Protein AF-A0A2T5I3X8-F1 (afdb_monomer_lite)

Secondary structure (DSSP, 8-state):
--SEEEE--GGGGPPPTT-SS-HHHHHHHHHHHHHHHHHS-GGG--EEE-----SS----HHHHHHHHH-SEEEE---HHHHT---

Organism: NCBI:txid42354

Foldseek 3Di:
DAQEEEADFPVQFDDDPPDPTRPVVVVVVVVLVVVCVVVVHSVVGHYDYPPPPPDPDPCDVVNVVVVVVYNYYHYDDDPSRVPDPD

InterPro domains:
  IPR035897 Toll/interleukin-1 receptor homology (TIR) domain superfamily [G3DSA:3.40.50.10140] (1-86)
  IPR035897 Toll/interleukin-1 receptor homology (TIR) domain superfamily [SSF52200] (2-86)

Sequence (86 aa):
MPDIFISYAHVDNKPFSGLEKGWITHFVTNLQLMINSKIGRAEDYSLWQDFRLQGNTAITPEIETQVKAVQVLLVFLSPGWIASDW

Structure (mmCIF, N/CA/C/O backbone):
data_AF-A0A2T5I3X8-F1
#
_entry.id   AF-A0A2T5I3X8-F1
#
loop_
_atom_site.group_PDB
_atom_site.id
_atom_site.type_symbol
_atom_site.label_atom_id
_atom_site.label_alt_id
_atom_site.label_comp_id
_atom_site.label_asym_id
_atom_site.label_entity_id
_atom_site.label_seq_id
_atom_site.pdbx_PDB_ins_code
_atom_site.Cartn_x
_atom_site.Cartn_y
_atom_site.Cartn_z
_atom_site.occupancy
_atom_site.B_iso_or_equiv
_atom_site.auth_seq_id
_atom_site.auth_comp_id
_atom_site.auth_asym_id
_atom_site.auth_atom_id
_atom_site.pdbx_PDB_model_num
ATOM 1 N N . MET A 1 1 ? -3.877 3.373 15.589 1.00 59.81 1 MET A N 1
ATOM 2 C CA . MET A 1 1 ? -3.727 1.981 15.108 1.00 59.81 1 MET A CA 1
ATOM 3 C C . MET A 1 1 ? -4.227 1.967 13.677 1.00 59.81 1 MET A C 1
ATOM 5 O O . MET A 1 1 ? -5.231 2.632 13.478 1.00 59.81 1 MET A O 1
ATOM 9 N N . PRO A 1 2 ? -3.527 1.336 12.717 1.00 67.88 2 PRO A N 1
ATOM 10 C CA . PRO A 1 2 ? -3.923 1.364 11.311 1.00 67.88 2 PRO A CA 1
ATOM 11 C C . PRO A 1 2 ? -5.284 0.691 11.100 1.00 67.88 2 PRO A C 1
ATOM 13 O O . PRO A 1 2 ? -5.489 -0.426 11.563 1.00 67.88 2 PRO A O 1
ATOM 16 N N . ASP A 1 3 ? -6.191 1.346 10.383 1.00 83.69 3 ASP A N 1
ATOM 17 C CA . ASP A 1 3 ? -7.493 0.7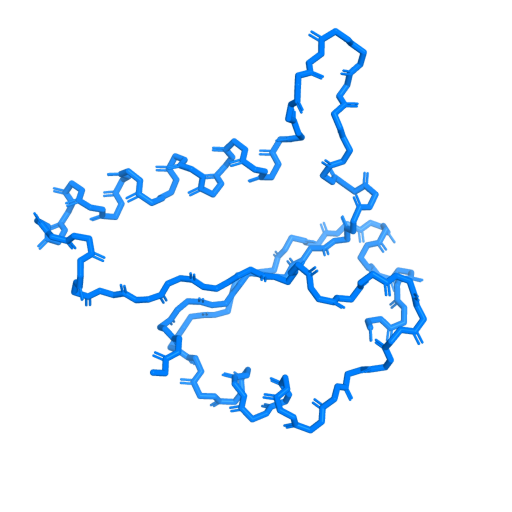80 10.013 1.00 83.69 3 ASP A CA 1
ATOM 18 C C . ASP A 1 3 ? -7.361 -0.153 8.809 1.00 83.69 3 ASP A C 1
ATOM 20 O O . ASP A 1 3 ? -8.015 -1.193 8.743 1.00 83.69 3 ASP A O 1
ATOM 24 N N . ILE A 1 4 ? -6.475 0.204 7.875 1.00 89.12 4 ILE A N 1
ATOM 25 C CA . ILE A 1 4 ? -6.210 -0.544 6.648 1.00 89.12 4 ILE A CA 1
ATOM 26 C C . ILE A 1 4 ? -4.715 -0.847 6.559 1.00 89.12 4 ILE A C 1
ATOM 28 O O . ILE A 1 4 ? -3.891 0.071 6.615 1.00 89.12 4 ILE A O 1
ATOM 32 N N . PHE A 1 5 ? -4.370 -2.118 6.357 1.00 88.69 5 PHE A N 1
ATOM 33 C CA . PHE A 1 5 ? -3.021 -2.546 5.994 1.00 88.69 5 PHE A CA 1
ATOM 34 C C . PHE A 1 5 ? -2.987 -3.117 4.577 1.00 88.69 5 PHE A C 1
ATOM 36 O O . PHE A 1 5 ? -3.832 -3.936 4.213 1.00 88.69 5 PHE A O 1
ATOM 43 N N . ILE A 1 6 ? -2.005 -2.684 3.783 1.00 89.62 6 ILE A N 1
ATOM 44 C CA . ILE A 1 6 ? -1.802 -3.130 2.402 1.00 89.62 6 ILE A CA 1
ATOM 45 C C . ILE A 1 6 ? -0.480 -3.892 2.280 1.00 89.62 6 ILE A C 1
ATOM 47 O O . ILE A 1 6 ? 0.586 -3.307 2.486 1.00 89.62 6 ILE A O 1
ATOM 51 N N . SER A 1 7 ? -0.561 -5.163 1.876 1.00 86.94 7 SER A N 1
ATOM 52 C CA . SER A 1 7 ? 0.583 -6.050 1.628 1.00 86.94 7 SER A CA 1
ATOM 53 C C . SER A 1 7 ? 0.752 -6.331 0.132 1.00 86.94 7 SER A C 1
ATOM 55 O O . SER A 1 7 ? -0.215 -6.638 -0.570 1.00 86.94 7 SER A O 1
ATOM 57 N N . TYR A 1 8 ? 1.985 -6.205 -0.360 1.00 88.94 8 TYR A N 1
ATOM 58 C CA . TYR A 1 8 ? 2.363 -6.450 -1.752 1.00 88.94 8 TYR A CA 1
ATOM 59 C C . TYR A 1 8 ? 3.859 -6.745 -1.875 1.00 88.94 8 TYR A C 1
ATOM 61 O O . TYR A 1 8 ? 4.637 -6.356 -1.009 1.00 88.94 8 TYR A O 1
ATOM 69 N N . ALA A 1 9 ? 4.283 -7.382 -2.969 1.00 87.00 9 ALA A N 1
ATOM 70 C CA . ALA A 1 9 ? 5.707 -7.578 -3.215 1.00 87.00 9 ALA A CA 1
ATOM 71 C C . ALA A 1 9 ? 6.347 -6.322 -3.804 1.00 87.00 9 ALA A C 1
ATOM 73 O O . ALA A 1 9 ? 5.852 -5.750 -4.776 1.00 87.00 9 ALA A O 1
ATOM 74 N N . HIS A 1 10 ? 7.515 -5.929 -3.294 1.00 85.56 10 HIS A N 1
ATOM 75 C CA . HIS A 1 10 ? 8.222 -4.741 -3.782 1.00 85.56 10 HIS A CA 1
ATOM 76 C C . HIS A 1 10 ? 8.496 -4.758 -5.291 1.00 85.56 10 HIS A C 1
ATOM 78 O O . HIS A 1 10 ? 8.483 -3.705 -5.930 1.00 85.56 10 HIS A O 1
ATOM 84 N N . VAL A 1 11 ? 8.722 -5.941 -5.874 1.00 87.88 11 VAL A N 1
ATOM 85 C CA . VAL A 1 11 ? 8.930 -6.089 -7.321 1.00 87.88 11 VAL A CA 1
ATOM 86 C C . VAL A 1 11 ? 7.708 -5.657 -8.133 1.00 87.88 11 VAL A C 1
ATOM 88 O O . VAL A 1 11 ? 7.883 -5.098 -9.214 1.00 87.88 11 VAL A O 1
ATOM 91 N N . ASP A 1 12 ? 6.500 -5.817 -7.588 1.00 89.94 12 ASP A N 1
ATOM 92 C CA . ASP A 1 12 ? 5.258 -5.459 -8.271 1.00 89.94 12 ASP A CA 1
ATOM 93 C C . ASP A 1 12 ? 5.051 -3.945 -8.321 1.00 89.94 12 ASP A C 1
ATOM 95 O O . ASP A 1 12 ? 4.411 -3.449 -9.240 1.00 89.94 12 ASP A O 1
ATOM 99 N N . ASN A 1 13 ? 5.611 -3.185 -7.374 1.00 91.94 13 ASN A N 1
ATOM 100 C CA . ASN A 1 13 ? 5.494 -1.725 -7.348 1.00 91.94 13 ASN A CA 1
ATOM 101 C C . ASN A 1 13 ? 6.684 -1.003 -8.003 1.00 91.94 13 ASN A C 1
ATOM 103 O O . ASN A 1 13 ? 6.864 0.202 -7.811 1.00 91.94 13 ASN A O 1
ATOM 107 N N . LYS A 1 14 ? 7.521 -1.708 -8.773 1.00 92.06 14 LYS A N 1
ATOM 108 C CA . LYS A 1 14 ? 8.563 -1.045 -9.563 1.00 92.06 14 LYS A CA 1
ATOM 109 C C . LYS A 1 14 ? 7.918 -0.227 -10.691 1.00 92.06 14 LYS A C 1
ATOM 111 O O . LYS A 1 14 ? 6.999 -0.720 -11.347 1.00 92.06 14 LYS A O 1
ATOM 116 N N . PRO A 1 15 ? 8.367 1.017 -10.933 1.00 94.12 15 PRO A N 1
ATOM 117 C CA . PRO A 1 15 ? 7.865 1.801 -12.051 1.00 94.12 15 PRO A CA 1
ATOM 118 C C . PRO A 1 15 ? 8.262 1.160 -13.384 1.00 94.12 15 PRO A C 1
ATOM 120 O O . PRO A 1 15 ? 9.375 0.651 -13.541 1.00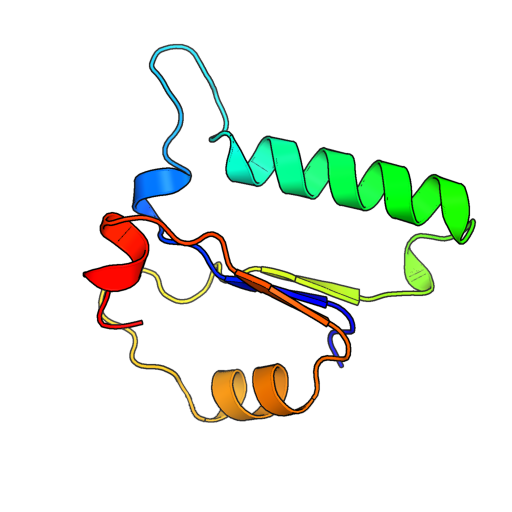 94.12 15 PRO A O 1
ATOM 123 N N . PHE A 1 16 ? 7.359 1.218 -14.363 1.00 91.75 16 PHE A N 1
ATOM 124 C CA . PHE A 1 16 ? 7.705 0.918 -15.751 1.00 91.75 16 PHE A CA 1
ATOM 125 C C . PHE A 1 16 ? 8.607 2.018 -16.328 1.00 91.75 16 PHE A C 1
ATOM 127 O O . PHE A 1 16 ? 8.662 3.132 -15.806 1.00 91.75 16 PHE A O 1
ATOM 134 N N . SER A 1 17 ? 9.311 1.713 -17.422 1.00 95.06 17 SER A N 1
ATOM 135 C CA . SER A 1 17 ? 10.180 2.688 -18.091 1.00 95.06 17 SER A CA 1
ATOM 136 C C . SER A 1 17 ? 9.408 3.964 -18.442 1.00 95.06 17 SER A C 1
ATOM 138 O O . SER A 1 17 ? 8.327 3.900 -19.025 1.00 95.06 17 SER A O 1
ATOM 140 N N . GLY A 1 18 ? 9.960 5.116 -18.057 1.00 94.19 18 GLY A N 1
ATOM 141 C CA . GLY A 1 18 ? 9.338 6.424 -18.265 1.00 94.19 18 GLY A CA 1
ATOM 142 C C . GLY A 1 18 ? 8.273 6.818 -17.235 1.00 94.19 18 GLY A C 1
ATOM 143 O O . GLY A 1 18 ? 7.733 7.915 -17.346 1.00 94.19 18 GLY A O 1
ATOM 144 N N . LEU A 1 19 ? 7.978 5.980 -16.234 1.00 93.75 19 LEU A N 1
ATOM 145 C CA . LEU A 1 19 ? 7.086 6.323 -15.123 1.00 93.75 19 LEU A CA 1
ATOM 146 C C . LEU A 1 19 ? 7.878 6.614 -13.845 1.00 93.75 19 LEU A C 1
ATOM 148 O O . LEU A 1 19 ? 8.900 5.991 -13.573 1.00 93.75 19 LEU A O 1
ATOM 152 N N . GLU A 1 20 ? 7.375 7.536 -13.025 1.00 92.56 20 GLU A N 1
ATOM 153 C CA . GLU A 1 20 ? 7.988 7.869 -11.729 1.00 92.56 20 GLU A CA 1
ATOM 154 C C . GLU A 1 20 ? 7.574 6.907 -10.608 1.00 92.56 20 GLU A C 1
ATOM 156 O O . GLU A 1 20 ? 8.306 6.716 -9.638 1.00 92.56 20 GLU A O 1
ATOM 161 N N . LYS A 1 21 ? 6.380 6.313 -10.712 1.00 92.12 21 LYS A N 1
ATOM 162 C CA . LYS A 1 21 ? 5.762 5.495 -9.662 1.00 92.12 21 LYS A CA 1
ATOM 163 C C . LYS A 1 21 ? 5.258 4.171 -10.229 1.00 92.12 21 LYS A C 1
ATOM 165 O O . LYS A 1 21 ? 4.828 4.094 -11.378 1.00 92.12 21 LYS A O 1
ATOM 170 N N . GLY A 1 22 ? 5.311 3.124 -9.408 1.00 93.50 22 GLY A N 1
ATOM 171 C CA . GLY A 1 22 ? 4.683 1.842 -9.717 1.00 93.50 22 GLY A CA 1
ATOM 172 C C . GLY A 1 22 ? 3.162 1.888 -9.601 1.00 93.50 22 GLY A C 1
ATOM 173 O O . GLY A 1 22 ? 2.575 2.796 -9.001 1.00 93.50 22 GLY A O 1
ATOM 174 N N . TRP A 1 23 ? 2.509 0.885 -10.186 1.00 94.00 23 TRP A N 1
ATOM 175 C CA . TRP A 1 23 ? 1.049 0.835 -10.269 1.00 94.00 23 TRP A CA 1
ATOM 176 C C . TRP A 1 23 ? 0.377 0.704 -8.896 1.00 94.00 23 TRP A C 1
ATOM 178 O O . TRP A 1 23 ? -0.715 1.237 -8.717 1.00 94.00 23 TRP A O 1
ATOM 188 N N . ILE A 1 24 ? 1.027 0.068 -7.913 1.00 92.94 24 ILE A N 1
ATOM 189 C CA . ILE A 1 24 ? 0.481 -0.061 -6.553 1.00 92.94 24 ILE A CA 1
ATOM 190 C C . ILE A 1 24 ? 0.446 1.307 -5.882 1.00 92.94 24 ILE A C 1
ATOM 192 O O . ILE A 1 24 ? -0.574 1.678 -5.311 1.00 92.94 24 ILE A O 1
ATOM 196 N N . THR A 1 25 ? 1.497 2.118 -6.028 1.00 92.81 25 THR A N 1
ATOM 197 C CA . THR A 1 25 ? 1.481 3.503 -5.534 1.00 92.81 25 THR A CA 1
ATOM 198 C C . THR A 1 25 ? 0.322 4.299 -6.142 1.00 92.81 25 THR A C 1
ATOM 200 O O . THR A 1 25 ? -0.376 5.022 -5.425 1.00 92.81 25 THR A O 1
ATOM 203 N N . HIS A 1 26 ? 0.072 4.150 -7.449 1.00 94.06 26 HIS A N 1
ATOM 204 C CA . HIS A 1 26 ? -1.077 4.781 -8.106 1.00 94.06 26 HIS A CA 1
ATOM 205 C C . HIS A 1 26 ? -2.413 4.260 -7.565 1.00 94.06 26 HIS A C 1
ATOM 207 O O . HIS A 1 26 ? -3.298 5.056 -7.253 1.00 94.06 26 HIS A O 1
ATOM 213 N N . PHE A 1 27 ? -2.547 2.943 -7.402 1.00 94.88 27 PHE A N 1
ATOM 214 C CA . PHE A 1 27 ? -3.740 2.325 -6.840 1.00 94.88 27 PHE A CA 1
ATOM 215 C C . PHE A 1 27 ? -4.035 2.854 -5.436 1.00 94.88 27 PHE A C 1
ATOM 217 O O . PHE A 1 27 ? -5.153 3.293 -5.183 1.00 94.88 27 PHE A O 1
ATOM 224 N N . VAL A 1 28 ? -3.048 2.858 -4.534 1.00 92.38 28 VAL A N 1
ATOM 225 C CA . VAL A 1 28 ? -3.270 3.289 -3.148 1.00 92.38 28 VAL A CA 1
ATOM 226 C C . VAL A 1 28 ? -3.613 4.773 -3.082 1.00 92.38 28 VAL A C 1
ATOM 228 O O . VAL A 1 28 ? -4.515 5.151 -2.340 1.00 92.38 28 VAL A O 1
ATOM 231 N N . THR A 1 29 ? -2.975 5.599 -3.915 1.00 92.31 29 THR A N 1
ATOM 232 C CA . THR A 1 29 ? -3.328 7.022 -4.035 1.00 92.31 29 THR A CA 1
ATOM 233 C C . THR A 1 29 ? -4.799 7.185 -4.430 1.00 92.31 29 THR A C 1
ATOM 235 O O . THR A 1 29 ? -5.540 7.934 -3.797 1.00 92.31 29 THR A O 1
ATOM 238 N N . ASN A 1 30 ? -5.255 6.441 -5.441 1.00 94.38 30 ASN A N 1
ATOM 239 C CA . ASN A 1 30 ? -6.643 6.500 -5.895 1.00 94.38 30 ASN A CA 1
ATOM 240 C C . ASN A 1 30 ? -7.617 5.949 -4.847 1.00 94.38 30 ASN A C 1
ATOM 242 O O . ASN A 1 30 ? -8.683 6.526 -4.638 1.00 94.38 30 ASN A O 1
ATOM 246 N N . LEU A 1 31 ? -7.249 4.865 -4.162 1.00 92.62 31 LEU A N 1
ATOM 247 C CA . LEU A 1 31 ? -8.033 4.295 -3.073 1.00 92.62 31 LEU A CA 1
ATOM 248 C C . LEU A 1 31 ? -8.223 5.316 -1.947 1.00 92.62 31 LEU A C 1
ATOM 250 O O . LEU A 1 31 ? -9.351 5.513 -1.506 1.00 92.62 31 LEU A O 1
ATOM 254 N N . GLN A 1 32 ? -7.157 6.004 -1.532 1.00 90.56 32 GLN A N 1
ATOM 255 C CA . GLN A 1 32 ? -7.235 7.054 -0.517 1.00 90.56 32 GLN A CA 1
ATOM 256 C C . GLN A 1 32 ? -8.174 8.181 -0.950 1.00 90.56 32 GLN A C 1
ATOM 258 O O . GLN A 1 32 ? -9.050 8.572 -0.186 1.00 90.56 32 GLN A O 1
ATOM 263 N N . LEU A 1 33 ? -8.058 8.660 -2.192 1.00 91.62 33 LEU A N 1
ATOM 264 C CA . LEU A 1 33 ? -8.957 9.688 -2.726 1.00 91.62 33 LEU A CA 1
ATOM 265 C C . LEU A 1 33 ? -10.424 9.230 -2.727 1.00 91.62 33 LEU A C 1
ATOM 267 O O . LEU A 1 33 ? -11.310 9.991 -2.335 1.00 91.62 33 LEU A O 1
ATOM 271 N N . MET A 1 34 ? -10.688 7.979 -3.115 1.00 92.06 34 MET A N 1
ATOM 272 C CA . MET A 1 34 ? -12.039 7.417 -3.084 1.00 92.06 34 MET A CA 1
ATOM 273 C C . MET A 1 34 ? -12.580 7.295 -1.660 1.00 92.06 34 MET A C 1
ATOM 275 O O . MET A 1 34 ? -13.724 7.682 -1.419 1.00 92.06 34 MET A O 1
ATOM 279 N N . ILE A 1 35 ? -11.783 6.782 -0.721 1.00 90.56 35 ILE A N 1
ATOM 280 C CA . ILE A 1 35 ? -12.170 6.677 0.689 1.00 90.56 35 ILE A CA 1
ATOM 281 C C . ILE A 1 35 ? -12.496 8.071 1.224 1.00 90.56 35 ILE A C 1
ATOM 283 O O . ILE A 1 35 ? -13.612 8.276 1.694 1.00 90.56 35 ILE A O 1
ATOM 287 N N . ASN A 1 36 ? -11.597 9.043 1.037 1.00 88.94 36 ASN A N 1
ATOM 288 C CA . ASN A 1 36 ? -11.782 10.427 1.478 1.00 88.94 36 ASN A CA 1
ATOM 289 C C . ASN A 1 36 ? -13.093 11.026 0.950 1.00 88.94 36 ASN A C 1
ATOM 291 O O . ASN A 1 36 ? -13.806 11.691 1.693 1.00 88.94 36 ASN A O 1
ATOM 295 N N . SER A 1 37 ? -13.454 10.751 -0.309 1.00 88.12 37 SER A N 1
ATOM 296 C CA . SER A 1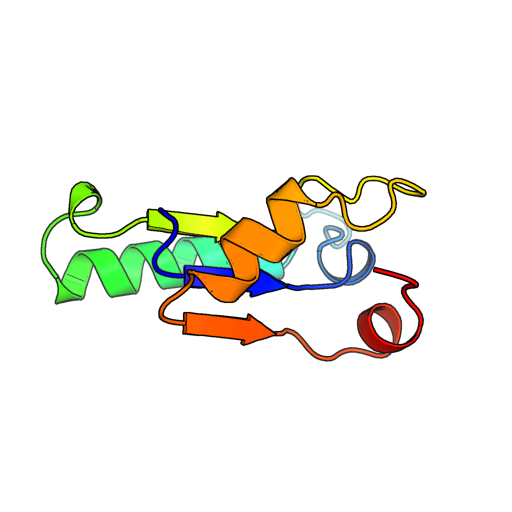 37 ? -14.716 11.234 -0.887 1.00 88.12 37 SER A CA 1
ATOM 297 C C . SER A 1 37 ? -15.970 10.626 -0.241 1.00 88.12 37 SER A C 1
ATOM 299 O O . SER A 1 37 ? -17.035 11.236 -0.279 1.00 88.12 37 SER A O 1
ATOM 301 N N . LYS A 1 38 ? -15.859 9.424 0.343 1.00 89.50 38 LYS A N 1
ATOM 302 C CA . LYS A 1 38 ? -16.975 8.682 0.948 1.00 89.50 38 LYS A CA 1
ATOM 303 C C . LYS A 1 38 ? -17.157 8.972 2.434 1.00 89.50 38 LYS A C 1
ATOM 305 O O . LYS A 1 38 ? -18.295 9.061 2.879 1.00 89.50 38 LYS A O 1
ATOM 310 N N . ILE A 1 39 ? -16.065 9.088 3.185 1.00 85.75 39 ILE A N 1
ATOM 311 C CA . ILE A 1 39 ? -16.100 9.347 4.637 1.00 85.75 39 ILE A CA 1
ATOM 312 C C . ILE A 1 39 ? -15.971 10.840 4.970 1.00 85.75 39 ILE A C 1
ATOM 314 O O . ILE A 1 39 ? -16.281 11.256 6.076 1.00 85.75 39 ILE A O 1
ATOM 318 N N . GLY A 1 40 ? -15.561 11.664 4.001 1.00 74.25 40 GLY A N 1
ATOM 319 C CA . GLY A 1 40 ? -15.523 13.123 4.099 1.00 74.25 40 GLY A CA 1
ATOM 320 C C . GLY A 1 40 ? -14.207 13.704 4.622 1.00 74.25 40 GLY A C 1
ATOM 321 O O . GLY A 1 40 ? -13.893 14.846 4.285 1.00 74.25 40 GLY A O 1
ATOM 322 N N . ARG A 1 41 ? -13.420 12.951 5.401 1.00 76.00 41 ARG A N 1
ATOM 323 C CA . ARG A 1 41 ? -12.173 13.424 6.025 1.00 76.00 41 ARG A CA 1
ATOM 324 C C . ARG A 1 41 ? -11.070 12.372 5.980 1.00 76.00 41 ARG A C 1
ATOM 326 O O . ARG A 1 41 ? -11.314 11.190 6.192 1.00 76.00 41 ARG A O 1
ATOM 333 N N . ALA A 1 42 ? -9.847 12.809 5.686 1.00 71.69 42 ALA A N 1
ATOM 334 C CA . ALA A 1 42 ? -8.691 11.918 5.576 1.00 71.69 42 ALA A CA 1
ATOM 335 C C . ALA A 1 42 ? -8.163 11.476 6.952 1.00 71.69 42 ALA A C 1
ATOM 337 O O . ALA A 1 42 ? -7.475 10.469 7.052 1.00 71.69 42 ALA A O 1
ATOM 338 N N . GLU A 1 43 ? -8.490 12.232 7.999 1.00 76.38 43 GLU A N 1
ATOM 339 C CA . GLU A 1 43 ? -8.127 11.983 9.393 1.00 76.38 43 GLU A CA 1
ATOM 340 C C . GLU A 1 43 ? -8.995 10.925 10.095 1.00 76.38 43 GLU A C 1
ATOM 342 O O . GLU A 1 43 ? -8.618 10.449 11.164 1.00 76.38 43 GLU A O 1
ATOM 347 N N . ASP A 1 44 ? -10.120 10.528 9.492 1.00 80.88 44 ASP A N 1
ATOM 348 C CA . ASP A 1 44 ? -11.080 9.584 10.087 1.00 80.88 44 ASP A CA 1
ATOM 349 C C . ASP A 1 44 ? -10.669 8.112 9.915 1.00 80.88 44 ASP A C 1
ATOM 351 O O . ASP A 1 44 ? -11.332 7.208 10.421 1.00 80.88 44 ASP A O 1
ATOM 355 N N . TYR A 1 45 ? -9.575 7.861 9.196 1.00 83.06 45 TYR A N 1
ATOM 356 C CA . TYR A 1 45 ? -8.974 6.543 9.056 1.00 83.06 45 TYR A CA 1
ATOM 357 C C . TYR A 1 45 ? -7.462 6.655 8.907 1.00 83.06 45 TYR A C 1
ATOM 359 O O . TYR A 1 45 ? -6.894 7.686 8.550 1.00 83.06 45 TYR A O 1
ATOM 367 N N . SER A 1 46 ? -6.801 5.536 9.131 1.00 84.56 46 SER A N 1
ATOM 368 C CA . SER A 1 46 ? -5.370 5.381 8.977 1.00 84.56 46 SER A CA 1
ATOM 369 C C . SER A 1 46 ? -5.077 4.230 8.022 1.00 84.56 46 SER A C 1
ATOM 371 O O . SER A 1 46 ? -5.511 3.095 8.211 1.00 84.56 46 SER A O 1
ATOM 373 N N . LEU A 1 47 ? -4.334 4.536 6.961 1.00 84.56 47 LEU A N 1
ATOM 374 C CA . LEU A 1 47 ? -3.901 3.567 5.962 1.00 84.56 47 LEU A CA 1
ATOM 375 C C . LEU A 1 47 ? -2.390 3.422 6.040 1.00 84.56 47 LEU A C 1
ATOM 377 O O . LEU A 1 47 ? -1.650 4.395 5.887 1.00 84.56 47 LEU A O 1
ATOM 381 N N . TRP A 1 48 ? -1.944 2.191 6.250 1.00 78.50 48 TRP A N 1
ATOM 382 C CA . TRP A 1 48 ? -0.539 1.830 6.272 1.00 78.50 48 TRP A CA 1
ATOM 383 C C . TRP A 1 48 ? -0.239 0.836 5.149 1.00 78.50 48 TRP A C 1
ATOM 385 O O . TRP A 1 48 ? -1.059 -0.012 4.799 1.00 78.50 48 TRP A O 1
ATOM 395 N N . GLN A 1 49 ? 0.937 0.973 4.551 1.00 74.00 49 GLN A N 1
ATOM 396 C CA . GLN A 1 49 ? 1.417 0.078 3.506 1.00 74.00 49 GLN A CA 1
ATOM 397 C C . GLN A 1 49 ? 2.752 -0.481 3.951 1.00 74.00 49 GLN A C 1
ATOM 399 O O . GLN A 1 49 ? 3.509 0.191 4.664 1.00 74.00 49 GLN A O 1
ATOM 404 N N . ASP A 1 50 ? 3.054 -1.674 3.469 1.00 67.50 50 ASP A N 1
ATOM 405 C CA . ASP A 1 50 ? 4.326 -2.314 3.724 1.00 67.50 50 ASP A CA 1
ATOM 406 C C . ASP A 1 50 ? 5.480 -1.620 2.977 1.00 67.50 50 ASP A C 1
ATOM 408 O O . ASP A 1 50 ? 5.879 -1.982 1.873 1.00 67.50 50 ASP A O 1
ATOM 412 N N . PHE A 1 51 ? 5.979 -0.528 3.552 1.00 54.00 51 PHE A N 1
ATOM 413 C CA . PHE A 1 51 ? 7.178 0.169 3.081 1.00 54.00 51 PHE A CA 1
ATOM 414 C C . PHE A 1 51 ? 8.443 -0.280 3.826 1.00 54.00 51 PHE A C 1
ATOM 416 O O . PHE A 1 51 ? 9.525 0.229 3.532 1.00 54.00 51 PHE A O 1
ATOM 423 N N . ARG A 1 52 ? 8.315 -1.155 4.837 1.00 47.41 52 ARG A N 1
ATOM 424 C CA . ARG A 1 52 ? 9.383 -1.427 5.814 1.00 47.41 52 ARG A CA 1
ATOM 425 C C . ARG A 1 52 ? 10.141 -2.723 5.568 1.00 47.41 52 ARG A C 1
ATOM 427 O O . ARG A 1 52 ? 11.262 -2.821 6.052 1.00 47.41 52 ARG A O 1
ATOM 434 N N . LEU A 1 53 ? 9.616 -3.646 4.769 1.00 49.66 53 LEU A N 1
ATOM 435 C CA . LEU A 1 53 ? 10.334 -4.860 4.373 1.00 49.66 53 LEU A CA 1
ATOM 436 C C . LEU A 1 53 ? 11.277 -4.583 3.188 1.00 49.66 53 LEU A C 1
ATOM 438 O O . LEU A 1 53 ? 11.360 -5.334 2.218 1.00 49.66 53 LEU A O 1
ATOM 442 N N . GLN A 1 54 ? 12.048 -3.488 3.268 1.00 40.75 54 GLN A N 1
ATOM 443 C CA . GLN A 1 54 ? 13.239 -3.380 2.432 1.00 40.75 54 GLN A CA 1
ATOM 444 C C . GLN A 1 54 ? 14.119 -4.588 2.753 1.00 40.75 54 GLN A C 1
ATOM 446 O O . GLN A 1 54 ? 14.484 -4.788 3.911 1.00 40.75 54 GLN A O 1
ATOM 451 N N . GLY A 1 55 ? 14.362 -5.391 1.713 1.00 42.97 55 GLY A N 1
ATOM 452 C CA . GLY A 1 55 ? 15.115 -6.643 1.678 1.00 42.97 55 GLY A CA 1
ATOM 453 C C . GLY A 1 55 ? 15.754 -7.099 2.990 1.00 42.97 55 GLY A C 1
ATOM 454 O O . GLY A 1 55 ? 16.664 -6.452 3.502 1.00 42.97 55 GLY A O 1
ATOM 455 N N . ASN A 1 56 ? 15.352 -8.293 3.431 1.00 41.69 56 ASN A N 1
ATOM 456 C CA . ASN A 1 56 ? 15.965 -9.068 4.514 1.00 41.69 56 ASN A CA 1
ATOM 457 C C . ASN A 1 56 ? 15.614 -8.638 5.952 1.00 41.69 56 ASN A C 1
ATOM 459 O O . ASN A 1 56 ? 16.251 -9.101 6.899 1.00 41.69 56 ASN A O 1
ATOM 463 N N . THR A 1 57 ? 14.610 -7.780 6.142 1.00 46.88 57 THR A N 1
ATOM 464 C CA . THR A 1 57 ? 14.103 -7.457 7.482 1.00 46.88 57 THR A CA 1
ATOM 465 C C . THR A 1 57 ? 12.935 -8.387 7.782 1.00 46.88 57 THR A C 1
ATOM 467 O O . THR A 1 57 ? 11.866 -8.174 7.240 1.00 46.88 57 THR A O 1
ATOM 470 N N . ALA A 1 58 ? 13.137 -9.427 8.594 1.00 55.41 58 ALA A N 1
ATOM 471 C CA . ALA A 1 58 ? 12.059 -10.329 9.009 1.00 55.41 58 ALA A CA 1
ATOM 472 C C . ALA A 1 58 ? 10.874 -9.549 9.609 1.00 55.41 58 ALA A C 1
ATOM 474 O O . ALA A 1 58 ? 11.098 -8.509 10.240 1.00 55.41 58 ALA A O 1
ATOM 475 N N . ILE A 1 59 ? 9.646 -10.074 9.471 1.00 59.47 59 ILE A N 1
ATOM 476 C CA . ILE A 1 59 ? 8.459 -9.575 10.184 1.00 59.47 59 ILE A CA 1
ATOM 477 C C . ILE A 1 59 ? 8.833 -9.300 11.643 1.00 59.47 59 ILE A C 1
ATOM 479 O O . ILE A 1 59 ? 9.091 -10.214 12.430 1.00 59.47 59 ILE A O 1
ATOM 483 N N . THR A 1 60 ? 8.880 -8.023 12.012 1.00 66.75 60 THR A N 1
ATOM 484 C CA . THR A 1 60 ? 9.177 -7.656 13.389 1.00 66.75 60 THR A CA 1
ATOM 485 C C . THR A 1 60 ? 7.914 -7.852 14.239 1.00 66.75 60 THR A C 1
ATOM 487 O O . THR A 1 60 ? 6.796 -7.725 13.721 1.00 66.75 60 THR A O 1
ATOM 490 N N . PRO A 1 61 ? 8.028 -8.134 15.549 1.00 70.00 61 PRO A N 1
ATOM 491 C CA . PRO A 1 61 ? 6.868 -8.259 16.441 1.00 70.00 61 PRO A CA 1
ATOM 492 C C . PRO A 1 61 ? 5.903 -7.060 16.378 1.00 70.00 61 PRO A C 1
ATOM 494 O O . PRO A 1 61 ? 4.697 -7.190 16.609 1.00 70.00 61 PRO A O 1
ATOM 497 N N . GLU A 1 62 ? 6.413 -5.879 16.026 1.00 67.38 62 GLU A N 1
ATOM 498 C CA . GLU A 1 62 ? 5.632 -4.664 15.811 1.00 67.38 62 GLU A CA 1
ATOM 499 C C . GLU A 1 62 ? 4.723 -4.760 14.579 1.00 67.38 62 GLU A C 1
ATOM 501 O O . GLU A 1 62 ? 3.580 -4.305 14.646 1.00 67.38 62 GLU A O 1
ATOM 506 N N . ILE A 1 63 ? 5.193 -5.360 13.478 1.00 72.06 63 ILE A N 1
ATOM 507 C CA . ILE A 1 63 ? 4.383 -5.586 12.271 1.00 72.06 63 ILE A CA 1
ATOM 508 C C . ILE A 1 63 ? 3.280 -6.594 12.584 1.00 72.06 63 ILE A C 1
ATOM 510 O O . ILE A 1 63 ? 2.119 -6.312 12.303 1.00 72.06 63 ILE A O 1
ATOM 514 N N . GLU A 1 64 ? 3.591 -7.711 13.251 1.00 78.00 64 GLU A N 1
ATOM 515 C CA . GLU A 1 64 ? 2.559 -8.679 13.650 1.00 78.00 64 GLU A CA 1
ATOM 516 C C . GLU A 1 64 ? 1.467 -8.044 14.514 1.00 78.00 64 GLU A C 1
ATOM 518 O O . GLU A 1 64 ? 0.279 -8.308 14.327 1.00 78.00 64 GLU A O 1
ATOM 523 N N . THR A 1 65 ? 1.867 -7.210 15.474 1.00 77.38 65 THR A N 1
ATOM 524 C CA . THR A 1 65 ? 0.931 -6.535 16.376 1.00 77.38 65 THR A CA 1
ATOM 525 C C . THR A 1 65 ? 0.025 -5.575 15.606 1.00 77.38 65 THR A C 1
ATOM 527 O O . THR A 1 65 ? -1.169 -5.496 15.884 1.00 77.38 65 THR A O 1
ATOM 530 N N . GLN A 1 66 ? 0.568 -4.871 14.611 1.00 73.00 66 GLN A N 1
ATOM 531 C CA . GLN A 1 66 ? -0.205 -3.963 13.764 1.00 73.00 66 GLN A CA 1
ATOM 532 C C . GLN A 1 66 ? -1.142 -4.717 12.820 1.00 73.00 66 GLN A C 1
ATOM 534 O O . GLN A 1 66 ? -2.306 -4.345 12.718 1.00 73.00 66 GLN A O 1
ATOM 539 N N . VAL A 1 67 ? -0.679 -5.804 12.197 1.00 78.88 67 VAL A N 1
ATOM 540 C CA . VAL A 1 67 ? -1.505 -6.660 11.330 1.00 78.88 67 VAL A CA 1
ATOM 541 C C . VAL A 1 67 ? -2.648 -7.303 12.117 1.00 78.88 67 VAL A C 1
ATOM 543 O O . VAL A 1 67 ? -3.770 -7.359 11.629 1.00 78.88 67 VAL A O 1
ATOM 546 N N . LYS A 1 68 ? -2.419 -7.735 13.362 1.00 81.75 68 LYS A N 1
ATOM 547 C CA . LYS A 1 68 ? -3.491 -8.265 14.227 1.00 81.75 68 LYS A CA 1
ATOM 548 C C . LYS A 1 68 ? -4.532 -7.209 14.615 1.00 81.75 68 LYS A C 1
ATOM 550 O O . LYS A 1 68 ? -5.638 -7.574 15.001 1.00 81.75 68 LYS A O 1
ATOM 555 N N . ALA A 1 69 ? -4.177 -5.928 14.546 1.00 83.31 69 ALA A N 1
ATOM 556 C CA . ALA A 1 69 ? -5.032 -4.822 14.959 1.00 83.31 69 ALA A CA 1
ATOM 557 C C . ALA A 1 69 ? -5.776 -4.139 13.798 1.00 83.31 69 ALA A C 1
ATOM 559 O O . ALA A 1 69 ? -6.603 -3.269 14.071 1.00 83.31 69 ALA A O 1
ATOM 560 N N . VAL A 1 70 ? -5.497 -4.484 12.532 1.00 88.38 70 VAL A N 1
ATOM 561 C CA . VAL A 1 70 ? -6.154 -3.816 11.397 1.00 88.38 70 VAL A CA 1
ATOM 562 C C . VAL A 1 70 ? -7.591 -4.279 11.210 1.00 88.38 70 VAL A C 1
ATOM 564 O O . VAL A 1 70 ? -7.914 -5.452 11.389 1.00 88.38 70 VAL A O 1
ATOM 567 N N . GLN A 1 71 ? -8.458 -3.354 10.796 1.00 90.06 71 GLN A N 1
ATOM 568 C CA . GLN A 1 71 ? -9.847 -3.669 10.455 1.00 90.06 71 GLN A CA 1
ATOM 569 C C . GLN A 1 71 ? -9.951 -4.270 9.049 1.00 90.06 71 GLN A C 1
ATOM 571 O O . GLN A 1 71 ? -10.829 -5.087 8.776 1.00 90.06 71 GLN A O 1
ATOM 576 N N . VAL A 1 72 ? -9.045 -3.871 8.151 1.00 90.25 72 VAL A N 1
ATOM 577 C CA . VAL A 1 72 ? -8.986 -4.340 6.767 1.00 90.25 72 VAL A CA 1
ATOM 578 C C . VAL A 1 72 ? -7.555 -4.715 6.396 1.00 90.25 72 VAL A C 1
ATOM 580 O O . VAL A 1 72 ? -6.636 -3.904 6.505 1.00 90.25 72 VAL A O 1
ATOM 583 N N . LEU A 1 73 ? -7.391 -5.932 5.881 1.00 89.38 73 LEU A N 1
ATOM 584 C CA . LEU A 1 73 ? -6.166 -6.412 5.250 1.00 89.38 73 LEU A CA 1
ATOM 585 C C . LEU A 1 73 ? -6.382 -6.506 3.733 1.00 89.38 73 LEU A C 1
ATOM 587 O O . LEU A 1 73 ? -7.200 -7.301 3.273 1.00 89.38 73 LEU A O 1
ATOM 591 N 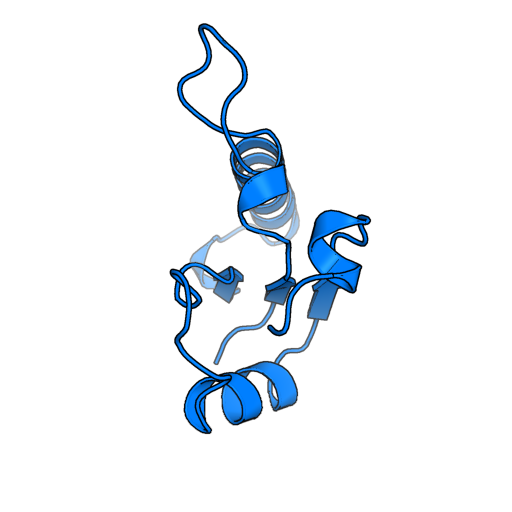N . LEU A 1 74 ? -5.643 -5.714 2.956 1.00 91.00 74 LEU A N 1
ATOM 592 C CA . LEU A 1 74 ? -5.643 -5.762 1.495 1.00 91.00 74 LEU A CA 1
ATOM 593 C C . LEU A 1 74 ? -4.342 -6.398 1.000 1.00 91.00 74 LEU A C 1
ATOM 595 O O . LEU A 1 74 ? -3.264 -5.840 1.191 1.00 91.00 74 LEU A O 1
ATOM 599 N N . VAL A 1 75 ? -4.444 -7.548 0.336 1.00 90.06 75 VAL A N 1
ATOM 600 C CA . VAL A 1 75 ? -3.281 -8.285 -0.175 1.00 90.06 75 VAL A CA 1
ATOM 601 C C . VAL A 1 75 ? -3.287 -8.292 -1.698 1.00 90.06 75 VAL A C 1
ATOM 603 O O . VAL A 1 75 ? -4.248 -8.747 -2.320 1.00 90.06 75 VAL A O 1
ATOM 606 N N . PHE A 1 76 ? -2.195 -7.830 -2.301 1.00 90.44 76 PHE A N 1
ATOM 607 C CA . PHE A 1 76 ? -1.934 -7.995 -3.727 1.00 90.44 76 PHE A CA 1
ATOM 608 C C . PHE A 1 76 ? -1.198 -9.307 -3.968 1.00 90.44 76 PHE A C 1
ATOM 610 O O . PHE A 1 76 ? 0.024 -9.386 -3.870 1.00 90.44 76 PHE A O 1
ATOM 617 N N . LEU A 1 77 ? -1.969 -10.346 -4.279 1.00 89.88 77 LEU A N 1
ATOM 618 C CA . LEU A 1 77 ? -1.433 -11.669 -4.569 1.00 89.88 77 LEU A CA 1
ATOM 619 C C . LEU A 1 77 ? -0.778 -11.688 -5.953 1.00 89.88 77 LEU A C 1
ATOM 621 O O . LEU A 1 77 ? -1.441 -11.521 -6.977 1.00 89.88 77 LEU A O 1
ATOM 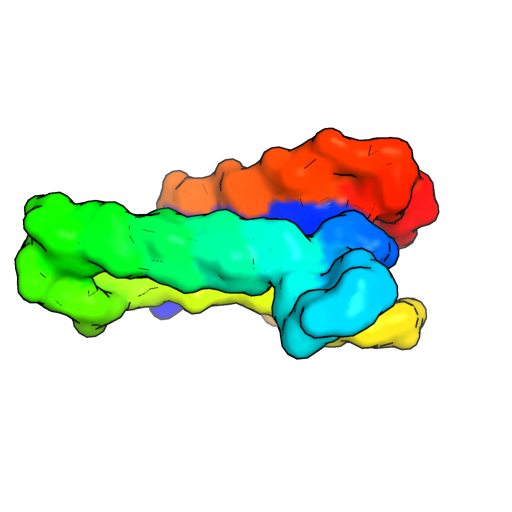625 N N . SER A 1 78 ? 0.525 -11.940 -5.974 1.00 89.12 78 SER A N 1
ATOM 626 C CA . SER A 1 78 ? 1.330 -12.112 -7.182 1.00 89.12 78 SER A CA 1
ATOM 627 C C . SER A 1 78 ? 2.333 -13.256 -6.987 1.00 89.12 78 SER A C 1
ATOM 629 O O . SER A 1 78 ? 2.577 -13.672 -5.851 1.00 89.12 78 SER A O 1
ATOM 631 N N . PRO A 1 79 ? 2.970 -13.760 -8.059 1.00 92.00 79 PRO A N 1
ATOM 632 C CA . PRO A 1 79 ? 4.088 -14.689 -7.916 1.00 92.00 79 PRO A CA 1
ATOM 633 C C . PRO A 1 79 ? 5.229 -14.115 -7.065 1.00 92.00 79 PRO A C 1
ATOM 635 O O . PRO A 1 79 ? 5.830 -14.844 -6.285 1.00 92.00 79 PRO A O 1
ATOM 638 N N . GLY A 1 80 ? 5.499 -12.808 -7.189 1.00 86.81 80 GLY A N 1
ATOM 639 C CA . GLY A 1 80 ? 6.504 -12.116 -6.384 1.00 86.81 80 GLY A CA 1
ATOM 640 C C . GLY A 1 80 ? 6.125 -12.044 -4.909 1.00 86.81 80 GLY A C 1
ATOM 641 O O . GLY A 1 80 ? 7.006 -12.129 -4.064 1.00 86.81 80 GLY A O 1
ATOM 642 N N . TRP A 1 81 ? 4.828 -11.934 -4.603 1.00 86.25 81 TRP A N 1
ATOM 643 C CA . TRP A 1 81 ? 4.313 -12.012 -3.239 1.00 86.25 81 TRP A CA 1
ATOM 644 C C . TRP A 1 81 ? 4.529 -13.429 -2.719 1.00 86.25 81 TRP A C 1
ATOM 646 O O . TRP A 1 81 ? 5.309 -13.602 -1.805 1.00 86.25 81 TRP A O 1
ATOM 656 N N . ILE A 1 82 ? 3.985 -14.456 -3.379 1.00 85.88 82 ILE A N 1
ATOM 657 C CA . ILE A 1 82 ? 4.106 -15.870 -2.963 1.00 85.88 82 ILE A CA 1
ATOM 658 C C . ILE A 1 82 ? 5.561 -16.308 -2.717 1.00 85.88 82 ILE A C 1
ATOM 660 O O . ILE A 1 82 ? 5.809 -17.111 -1.823 1.00 85.88 82 ILE A O 1
ATOM 664 N N . ALA A 1 83 ? 6.501 -15.814 -3.524 1.00 83.25 83 ALA A N 1
ATOM 665 C CA . ALA A 1 83 ? 7.923 -16.133 -3.415 1.00 83.25 83 ALA A CA 1
ATOM 666 C C . ALA A 1 83 ? 8.698 -15.255 -2.412 1.00 83.25 83 ALA A C 1
ATOM 668 O O . ALA A 1 83 ? 9.896 -15.462 -2.238 1.00 83.25 83 ALA A O 1
ATOM 669 N N . SER A 1 84 ? 8.055 -14.256 -1.807 1.00 70.00 84 SER A N 1
ATOM 670 C CA . SER A 1 84 ? 8.642 -13.410 -0.772 1.00 70.00 84 SER A CA 1
ATOM 671 C C . SER A 1 84 ? 8.606 -14.143 0.565 1.00 70.00 84 SER A C 1
ATOM 673 O O . SER A 1 84 ? 7.579 -14.705 0.931 1.00 70.00 84 SER A O 1
ATOM 675 N 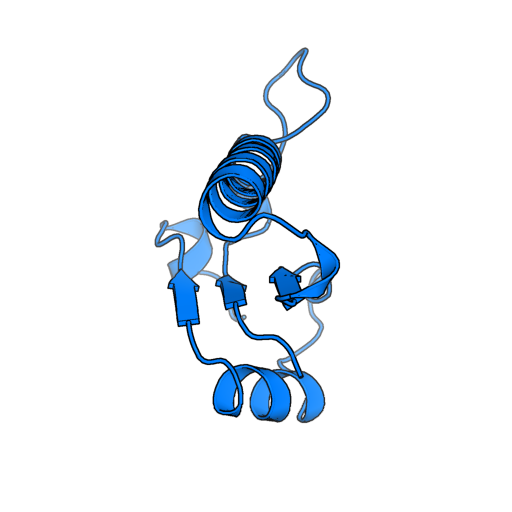N . ASP A 1 85 ? 9.688 -14.066 1.339 1.00 59.50 85 ASP A N 1
ATOM 676 C CA . ASP A 1 85 ? 9.723 -14.577 2.722 1.00 59.50 85 ASP A CA 1
ATOM 677 C C . ASP A 1 85 ? 8.936 -13.694 3.716 1.00 59.50 85 ASP A C 1
ATOM 679 O O . ASP A 1 85 ? 8.879 -14.015 4.902 1.00 59.50 85 ASP A O 1
ATOM 683 N N . TRP A 1 86 ? 8.311 -12.625 3.196 1.00 59.72 86 TRP A N 1
ATOM 684 C CA . TRP A 1 86 ? 7.713 -11.485 3.907 1.00 59.72 86 TRP A CA 1
ATOM 685 C C . TRP A 1 86 ? 8.721 -10.814 4.846 1.00 59.72 86 TRP A C 1
ATOM 687 O O . TRP A 1 86 ? 8.887 -11.226 6.015 1.00 59.72 86 TRP A O 1
#

pLDDT: mean 80.97, std 14.23, range [40.75, 95.06]

Radius of gyration: 13.84 Å; chains: 1; bounding box: 33×30×35 Å